Protein AF-A0A3D1B044-F1 (afdb_monomer)

Mean predicted aligned error: 17.86 Å

pLDDT: mean 75.27, std 14.11, range [43.5, 96.06]

Sequence (153 aa):
MKLSVGTALLAVVAVAQTPQPQPESEAVHRVASHLACRCGSCKDVVSCPMSLQGCGFCNPAKKKIAAMQAAGNSDQSIIDVFTREFGPDEYRAGPNRSFLIVPYALLAIGLLAIFWFIRRYYKGAGLPPTGAATDPGLDRYRDTIEKEMAKLD

Foldseek 3Di:
DPVPVVVVVVVVVVVVPDPDLPCLDPQLLVLQQFFFDDLVPDRHTLSDSCCVVPRPGSVVLSVVSVVCVVVVDDSVVSQVVVCVVPHVVGGDPDPDCVVVVVVVVVVVVVVVVVVVVCVVPVPDDDPPPPPDPPDVVVVVVVVVVVVVVVVVD

Secondary structure (DSSP, 8-state):
--SHHHHHHHHHHHHHTS-------HHHHHHHTTBB--SSS--SBTT-GGGTTT-TTHHHHHHHHHHHHHTT--HHHHHHHHHHHH-GGGB-----GGGGTHHHHHHHHHHHHHHHHHHHH-TT-PPPPSS----HHHHHHHHHHHHHHHHH-

Structure (mmCIF, N/CA/C/O backbone):
data_AF-A0A3D1B044-F1
#
_entry.id   AF-A0A3D1B044-F1
#
loop_
_atom_site.group_PDB
_atom_site.id
_atom_site.type_symbol
_atom_site.label_atom_id
_atom_site.label_alt_id
_atom_site.label_comp_id
_atom_site.label_asym_id
_atom_site.label_entity_id
_atom_site.label_seq_id
_atom_site.pdbx_PDB_ins_code
_atom_site.Cartn_x
_atom_site.Cartn_y
_atom_site.Cartn_z
_atom_site.occupancy
_atom_site.B_iso_or_equiv
_atom_site.auth_seq_id
_atom_site.auth_comp_id
_atom_site.auth_asym_id
_atom_site.auth_atom_id
_atom_site.pdbx_PDB_model_num
ATOM 1 N N . MET A 1 1 ? 19.745 -39.206 37.468 1.00 47.84 1 MET A N 1
ATOM 2 C CA . MET A 1 1 ? 18.841 -38.913 36.329 1.00 47.84 1 MET A CA 1
ATOM 3 C C . MET A 1 1 ? 17.472 -38.364 36.780 1.00 47.84 1 MET A C 1
ATOM 5 O O . MET A 1 1 ? 16.456 -38.732 36.217 1.00 47.84 1 MET A O 1
ATOM 9 N N . LYS A 1 2 ? 17.417 -37.503 37.814 1.00 47.62 2 LYS A N 1
ATOM 10 C CA . LYS A 1 2 ? 16.165 -36.884 38.313 1.00 47.62 2 LYS A CA 1
ATOM 11 C C . LYS A 1 2 ? 16.211 -35.344 38.350 1.00 47.62 2 LYS A C 1
ATOM 13 O O . LYS A 1 2 ? 15.165 -34.722 38.423 1.00 47.62 2 LYS A O 1
ATOM 18 N N . LEU A 1 3 ? 17.399 -34.730 38.236 1.00 49.88 3 LEU A N 1
ATOM 19 C CA . LEU A 1 3 ? 17.560 -33.268 38.228 1.00 49.88 3 LEU A CA 1
ATOM 20 C C . LEU A 1 3 ? 17.325 -32.614 36.851 1.00 49.88 3 LEU A C 1
ATOM 22 O O . LEU A 1 3 ? 17.015 -31.432 36.794 1.00 49.88 3 LEU A O 1
ATOM 26 N N . SER A 1 4 ? 17.418 -33.366 35.750 1.00 54.47 4 SER A N 1
ATOM 27 C CA . SER A 1 4 ? 17.343 -32.826 34.380 1.00 54.47 4 SER A CA 1
ATOM 28 C C . SER A 1 4 ? 15.918 -32.518 33.902 1.00 54.47 4 SER A C 1
ATOM 30 O O . SER A 1 4 ? 15.726 -31.717 32.995 1.00 54.47 4 SER A O 1
ATOM 32 N N . VAL A 1 5 ? 14.911 -33.164 34.500 1.00 57.59 5 VAL A N 1
ATOM 33 C CA . VAL A 1 5 ? 13.495 -32.966 34.141 1.00 57.59 5 VAL A CA 1
ATOM 34 C C . VAL A 1 5 ? 12.954 -31.675 34.764 1.00 57.59 5 VAL A C 1
ATOM 36 O O . VAL A 1 5 ? 12.159 -30.977 34.141 1.00 57.59 5 VAL A O 1
ATOM 39 N N . GLY A 1 6 ? 13.438 -31.308 35.957 1.00 54.62 6 GLY A N 1
ATOM 40 C CA . GLY A 1 6 ? 13.021 -30.086 36.649 1.00 54.62 6 GLY A CA 1
ATOM 41 C C . GLY A 1 6 ? 13.444 -28.811 35.918 1.00 54.62 6 GLY A C 1
ATOM 42 O O . GLY A 1 6 ? 12.643 -27.893 35.770 1.00 54.62 6 GLY A O 1
ATOM 43 N N . THR A 1 7 ? 14.668 -28.768 35.388 1.00 60.94 7 THR A N 1
ATOM 44 C CA . THR A 1 7 ? 15.179 -27.603 34.649 1.00 60.94 7 THR A CA 1
ATOM 45 C C . THR A 1 7 ? 14.502 -27.409 33.293 1.00 60.94 7 THR A C 1
ATOM 47 O O . THR A 1 7 ? 14.269 -26.270 32.894 1.00 60.94 7 THR A O 1
ATOM 50 N N . ALA A 1 8 ? 14.107 -28.491 32.615 1.00 60.59 8 ALA A N 1
ATOM 51 C CA . ALA A 1 8 ? 13.340 -28.402 31.371 1.00 60.59 8 ALA A CA 1
ATOM 52 C C . ALA A 1 8 ? 11.914 -27.859 31.600 1.00 60.59 8 ALA A C 1
ATOM 54 O O . ALA A 1 8 ? 11.432 -27.039 30.822 1.00 60.59 8 ALA A O 1
ATOM 55 N N . LEU A 1 9 ? 11.259 -28.252 32.699 1.00 60.19 9 LEU A N 1
ATOM 56 C CA . LEU A 1 9 ? 9.927 -27.756 33.074 1.00 60.19 9 LEU A CA 1
ATOM 57 C C . LEU A 1 9 ? 9.932 -26.270 33.464 1.00 60.19 9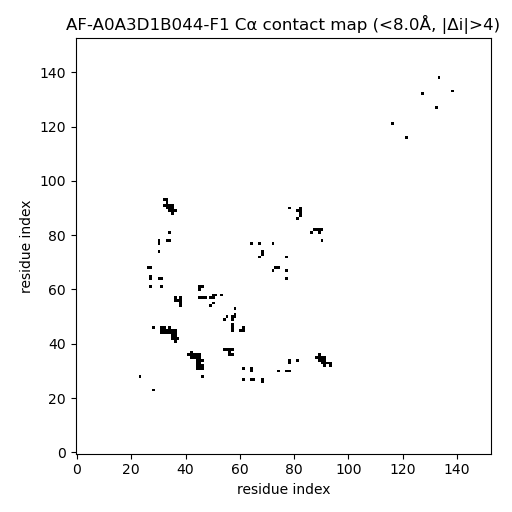 LEU A C 1
ATOM 59 O O . LEU A 1 9 ? 9.023 -25.534 33.088 1.00 60.19 9 LEU A O 1
ATOM 63 N N . LEU A 1 10 ? 10.978 -25.810 34.155 1.00 60.12 10 LEU A N 1
ATOM 64 C CA . LEU A 1 10 ? 11.157 -24.393 34.496 1.00 60.12 10 LEU A CA 1
ATOM 65 C C . LEU A 1 10 ? 11.381 -23.511 33.258 1.00 60.12 10 LEU A C 1
ATOM 67 O O . LEU A 1 10 ? 10.854 -22.400 33.199 1.00 60.12 10 LEU A O 1
ATOM 71 N N . ALA A 1 11 ? 12.096 -24.011 32.246 1.00 62.06 11 ALA A N 1
ATOM 72 C CA . ALA A 1 11 ? 12.297 -23.281 30.996 1.00 62.06 11 ALA A CA 1
ATOM 73 C C . ALA A 1 11 ? 10.986 -23.098 30.208 1.00 62.06 11 ALA A C 1
ATOM 75 O O . ALA A 1 11 ? 10.756 -22.021 29.667 1.00 62.06 11 ALA A O 1
ATOM 76 N N . VAL A 1 12 ? 10.097 -24.100 30.193 1.00 63.72 12 VAL A N 1
ATOM 77 C CA . VAL A 1 12 ? 8.791 -24.023 29.504 1.00 63.72 12 VAL A CA 1
ATOM 78 C C . VAL A 1 12 ? 7.845 -23.015 30.170 1.00 63.72 12 VAL A C 1
ATOM 80 O O . VAL A 1 12 ? 7.151 -22.275 29.474 1.00 63.72 12 VAL A O 1
ATOM 83 N N . VAL A 1 13 ? 7.852 -22.921 31.504 1.00 62.78 13 VAL A N 1
ATOM 84 C CA . VAL A 1 13 ? 7.039 -21.931 32.238 1.00 62.78 13 VAL A CA 1
ATOM 85 C C . VAL A 1 13 ? 7.505 -20.496 31.964 1.00 62.78 13 VAL A C 1
ATOM 87 O O . VAL A 1 13 ? 6.673 -19.593 31.875 1.00 62.78 13 VAL A O 1
ATOM 90 N N . ALA A 1 14 ? 8.807 -20.276 31.757 1.00 60.53 14 ALA A N 1
ATOM 91 C CA . ALA A 1 14 ? 9.343 -18.950 31.450 1.00 60.53 14 ALA A CA 1
ATOM 92 C C . ALA A 1 14 ? 8.880 -18.415 30.079 1.00 60.53 14 ALA A C 1
ATOM 94 O O . ALA A 1 14 ? 8.654 -17.214 29.939 1.00 60.53 14 ALA A O 1
ATOM 95 N N . VAL A 1 15 ? 8.667 -19.287 29.084 1.00 62.25 15 VAL A N 1
ATOM 96 C CA . VAL A 1 15 ? 8.161 -18.866 27.759 1.00 62.25 15 VAL A CA 1
ATOM 97 C C . VAL A 1 15 ? 6.666 -18.517 27.801 1.00 62.25 15 VAL A C 1
ATOM 99 O O . VAL A 1 15 ? 6.199 -17.710 27.005 1.00 62.25 15 VAL A O 1
ATOM 102 N N . ALA A 1 16 ? 5.907 -19.068 28.754 1.00 56.31 16 ALA A N 1
ATOM 103 C CA . ALA A 1 16 ? 4.473 -18.801 28.895 1.00 56.31 16 ALA A CA 1
ATOM 104 C C . ALA A 1 16 ? 4.154 -17.424 29.512 1.00 56.31 16 ALA A C 1
ATOM 106 O O . ALA A 1 16 ? 3.022 -16.958 29.405 1.00 56.31 16 ALA A O 1
ATOM 107 N N . GLN A 1 17 ? 5.130 -16.769 30.154 1.00 56.75 17 GLN A N 1
ATOM 108 C CA . GLN A 1 17 ? 4.944 -15.471 30.818 1.00 56.75 17 GLN A CA 1
ATOM 109 C C . GLN A 1 17 ? 5.414 -14.270 29.991 1.00 56.75 17 GLN A C 1
ATOM 111 O O . GLN A 1 17 ? 5.342 -13.143 30.481 1.00 56.75 17 GLN A O 1
ATOM 116 N N . THR A 1 18 ? 5.869 -14.455 28.744 1.00 53.56 18 THR A N 1
ATOM 117 C CA . THR A 1 18 ? 6.095 -13.299 27.867 1.00 53.56 18 THR A CA 1
ATOM 118 C C . THR A 1 18 ? 4.752 -12.597 27.672 1.00 53.56 18 THR A C 1
ATOM 120 O O . THR A 1 18 ? 3.824 -13.257 27.190 1.00 53.56 18 THR A O 1
ATOM 123 N N . PRO A 1 19 ? 4.606 -11.308 28.033 1.00 43.50 19 PRO A N 1
ATOM 124 C CA . PRO A 1 19 ? 3.389 -10.563 27.763 1.00 43.50 19 PRO A CA 1
ATOM 125 C C . PRO A 1 19 ? 3.128 -10.635 26.261 1.00 43.50 19 PRO A C 1
ATOM 127 O O . PRO A 1 19 ? 3.847 -10.026 25.472 1.00 43.50 19 PRO A O 1
ATOM 130 N N . GLN A 1 20 ? 2.142 -11.435 25.854 1.00 46.53 20 GLN A N 1
ATOM 131 C CA . GLN A 1 20 ? 1.630 -11.359 24.498 1.00 46.53 20 GLN A CA 1
ATOM 132 C C . GLN A 1 20 ? 1.144 -9.914 24.334 1.00 46.53 20 GLN A C 1
ATOM 134 O O . GLN A 1 20 ? 0.339 -9.468 25.163 1.00 46.53 20 GLN A O 1
ATOM 139 N N . PRO A 1 21 ? 1.649 -9.144 23.351 1.00 49.03 21 PRO A N 1
ATOM 140 C CA . PRO A 1 21 ? 1.040 -7.865 23.029 1.00 49.03 21 PRO A CA 1
ATOM 141 C C . PRO A 1 21 ? -0.446 -8.149 22.826 1.00 49.03 21 PRO A C 1
ATOM 143 O O . PRO A 1 21 ? -0.787 -9.070 22.088 1.00 49.03 21 PRO A O 1
ATOM 146 N N . GLN A 1 22 ? -1.293 -7.449 23.591 1.00 45.50 22 GLN A N 1
ATOM 147 C CA . GLN A 1 22 ? -2.752 -7.586 23.579 1.00 45.50 22 GLN A CA 1
ATOM 148 C C . GLN A 1 22 ? -3.206 -7.924 22.155 1.00 45.50 22 GLN A C 1
ATOM 150 O O . GLN A 1 22 ? -2.873 -7.146 21.255 1.00 45.50 22 GLN A O 1
ATOM 155 N N . PRO A 1 23 ? -3.878 -9.068 21.915 1.00 46.53 23 PRO A N 1
ATOM 156 C CA . PRO A 1 23 ? -4.289 -9.447 20.578 1.00 46.53 23 PRO A CA 1
ATOM 157 C C . PRO A 1 23 ? -5.402 -8.495 20.154 1.00 46.53 23 PRO A C 1
ATOM 159 O O . PRO A 1 23 ? -6.594 -8.766 20.274 1.00 46.53 23 PRO A O 1
ATOM 162 N N . GLU A 1 24 ? -5.008 -7.339 19.645 1.00 58.28 24 GLU A N 1
ATOM 163 C CA . GLU A 1 24 ? -5.786 -6.673 18.628 1.00 58.28 24 GLU A CA 1
ATOM 164 C C . GLU A 1 24 ? -5.987 -7.727 17.545 1.00 58.28 24 GLU A C 1
ATOM 166 O O . GLU A 1 24 ? -5.005 -8.260 17.027 1.00 58.28 24 GLU A O 1
ATOM 171 N N . SER A 1 25 ? -7.241 -8.134 17.314 1.00 67.88 25 SER A N 1
ATOM 172 C CA . SER A 1 25 ? -7.527 -9.254 16.414 1.00 67.88 25 SER A CA 1
ATOM 173 C C . SER A 1 25 ? -6.743 -9.082 15.112 1.00 67.88 25 SER A C 1
ATOM 175 O O . SER A 1 25 ? -6.636 -7.965 14.599 1.00 67.88 25 SER A O 1
ATOM 177 N N . GLU A 1 26 ? -6.180 -10.166 14.579 1.00 78.31 26 GLU A N 1
ATOM 178 C CA . GLU A 1 26 ? -5.343 -10.120 13.371 1.00 78.31 26 GLU A CA 1
ATOM 179 C C . GLU A 1 26 ? -6.044 -9.372 12.219 1.00 78.31 26 GLU A C 1
ATOM 181 O O . GLU A 1 26 ? -5.412 -8.657 11.443 1.00 78.31 26 GLU A O 1
ATOM 186 N N . ALA A 1 27 ? -7.379 -9.446 12.179 1.00 80.12 27 ALA A N 1
ATOM 187 C CA . ALA A 1 27 ? -8.230 -8.677 11.281 1.00 80.12 27 ALA A CA 1
ATOM 188 C C . ALA A 1 27 ? -8.121 -7.153 11.474 1.00 80.12 27 ALA A C 1
ATOM 190 O O . ALA A 1 27 ? -7.957 -6.427 10.490 1.00 80.12 27 ALA A O 1
ATOM 191 N N . VAL A 1 28 ? -8.179 -6.652 12.709 1.00 83.69 28 VAL A N 1
ATOM 192 C CA . VAL A 1 28 ? -8.013 -5.219 13.008 1.00 83.69 28 VAL A CA 1
ATOM 193 C C . VAL A 1 28 ? -6.599 -4.778 12.658 1.00 83.69 28 VAL A C 1
ATOM 195 O O . VAL A 1 28 ? -6.428 -3.737 12.027 1.00 83.69 28 VAL A O 1
ATOM 198 N N . HIS A 1 29 ? -5.59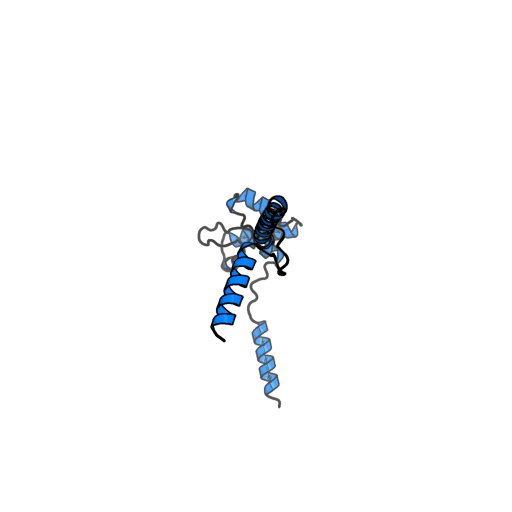0 -5.579 13.011 1.00 84.19 29 HIS A N 1
ATOM 199 C CA . HIS A 1 29 ? -4.196 -5.257 12.716 1.00 84.19 29 HIS A CA 1
ATOM 200 C C . HIS A 1 29 ? -3.934 -5.188 11.205 1.00 84.19 29 HIS A C 1
ATOM 202 O O . HIS A 1 29 ? -3.260 -4.269 10.734 1.00 84.19 29 HIS A O 1
ATOM 208 N N . ARG A 1 30 ? -4.517 -6.111 10.428 1.00 83.81 30 ARG A N 1
ATOM 209 C CA . ARG A 1 30 ? -4.433 -6.121 8.962 1.00 83.81 30 ARG A CA 1
ATOM 210 C C . ARG A 1 30 ? -4.934 -4.805 8.374 1.00 83.81 30 ARG A C 1
ATOM 212 O O 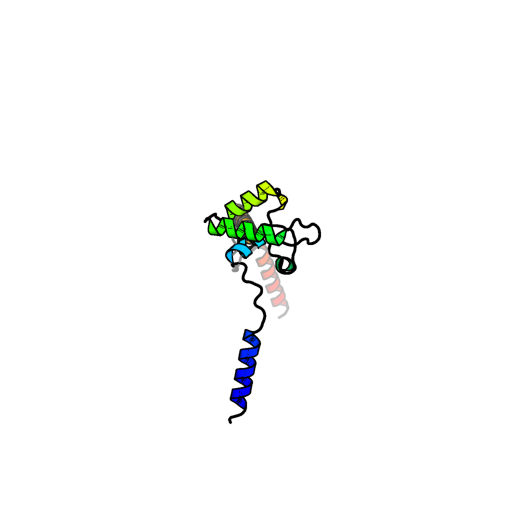. ARG A 1 30 ? -4.195 -4.155 7.643 1.00 83.81 30 ARG A O 1
ATOM 219 N N . VAL A 1 31 ? -6.127 -4.355 8.757 1.00 85.19 31 VAL A N 1
ATOM 220 C CA . VAL A 1 31 ? -6.685 -3.082 8.266 1.00 85.19 31 VAL A CA 1
ATOM 221 C C . VAL A 1 31 ? -5.905 -1.878 8.798 1.00 85.19 31 VAL A C 1
ATOM 223 O O . VAL A 1 31 ? -5.571 -0.974 8.036 1.00 85.19 31 VAL A O 1
ATOM 226 N N . ALA A 1 32 ? -5.536 -1.882 10.079 1.00 84.62 32 ALA A N 1
ATOM 227 C CA . ALA A 1 32 ? -4.783 -0.797 10.704 1.00 84.62 32 ALA A CA 1
ATOM 228 C C . ALA A 1 32 ? -3.378 -0.608 10.103 1.00 84.62 32 ALA A C 1
ATOM 230 O O . ALA A 1 32 ? -2.842 0.498 10.155 1.00 84.62 32 ALA A O 1
ATOM 231 N N . SER A 1 33 ? -2.785 -1.652 9.512 1.00 84.56 33 SER A N 1
ATOM 232 C CA . SER A 1 33 ? -1.495 -1.564 8.812 1.00 84.56 33 SER A CA 1
ATOM 233 C C . SER A 1 33 ? -1.569 -0.806 7.479 1.00 84.56 33 SER A C 1
ATOM 235 O O . SER A 1 33 ? -0.549 -0.328 6.984 1.00 84.56 33 SER A O 1
ATOM 237 N N . HIS A 1 34 ? -2.774 -0.647 6.923 1.00 84.44 34 HIS A N 1
ATOM 238 C CA . HIS A 1 34 ? -3.026 0.111 5.694 1.00 84.44 34 HIS A CA 1
ATOM 239 C C . HIS A 1 34 ? -3.401 1.575 5.948 1.00 84.44 34 HIS A C 1
ATOM 241 O O . HIS A 1 34 ? -3.569 2.335 4.998 1.00 84.44 34 HIS A O 1
ATOM 247 N N . LEU A 1 35 ? -3.532 1.981 7.211 1.00 86.00 35 LEU A N 1
ATOM 248 C CA . LEU A 1 35 ? -3.950 3.325 7.598 1.00 86.00 35 LEU A CA 1
ATOM 249 C C . LEU A 1 35 ? -2.773 4.071 8.231 1.00 86.00 35 LEU A C 1
ATOM 251 O O . LEU A 1 35 ? -2.121 3.558 9.141 1.00 86.00 35 LEU A O 1
ATOM 255 N N . ALA A 1 36 ? -2.483 5.281 7.765 1.00 84.75 36 ALA A N 1
ATOM 256 C CA . ALA A 1 36 ? -1.450 6.144 8.323 1.00 84.75 36 ALA A CA 1
ATOM 257 C C . ALA A 1 36 ? -1.918 6.795 9.637 1.00 84.75 36 ALA A C 1
ATOM 259 O O . ALA A 1 36 ? -3.070 7.204 9.777 1.00 84.75 36 ALA A O 1
ATOM 260 N N . CYS A 1 37 ? -1.019 6.912 10.616 1.00 84.12 37 CYS A N 1
ATOM 261 C CA . CYS A 1 37 ? -1.301 7.648 11.843 1.00 84.12 37 CYS A CA 1
ATOM 262 C C . CYS A 1 37 ? -1.210 9.164 11.603 1.00 84.12 37 CYS A C 1
ATOM 264 O O . CYS A 1 37 ? -0.277 9.649 10.962 1.00 84.12 37 CYS A O 1
ATOM 266 N N . ARG A 1 38 ? -2.157 9.923 12.172 1.00 77.19 38 ARG A N 1
ATOM 267 C CA . ARG A 1 38 ? -2.224 11.393 12.086 1.00 77.19 38 ARG A CA 1
ATOM 268 C C . ARG A 1 38 ? -1.941 12.112 13.400 1.00 77.19 38 ARG A C 1
ATOM 270 O O . ARG A 1 38 ? -2.212 13.298 13.525 1.00 77.19 38 ARG A O 1
ATOM 277 N N . CYS A 1 39 ? -1.353 11.430 14.383 1.00 75.56 39 CYS A N 1
ATOM 278 C CA . CYS A 1 39 ? -1.053 12.047 15.678 1.00 75.56 39 CYS A CA 1
ATOM 279 C C . CYS A 1 39 ? 0.044 13.129 15.621 1.00 75.56 39 CYS A C 1
ATOM 281 O O . CYS A 1 39 ? 0.296 13.781 16.629 1.00 75.56 39 CYS A O 1
ATOM 283 N N . GLY A 1 40 ? 0.743 13.290 14.490 1.00 70.44 40 GLY A N 1
ATOM 284 C CA . GLY A 1 40 ? 1.818 14.273 14.298 1.00 70.44 40 GLY A CA 1
ATOM 285 C C . GLY A 1 40 ? 3.139 13.925 14.997 1.00 70.44 40 GLY A C 1
ATOM 286 O O . GLY A 1 40 ? 4.196 14.327 14.524 1.00 70.44 40 GLY A O 1
ATOM 287 N N . SER A 1 41 ? 3.102 13.132 16.072 1.00 73.38 41 SER A N 1
ATOM 288 C CA . SER A 1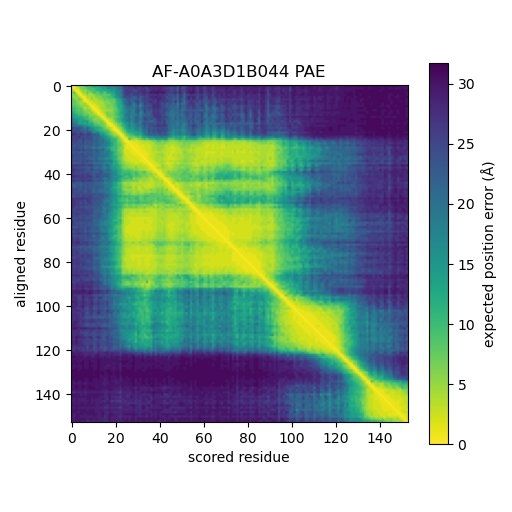 41 ? 4.287 12.707 16.831 1.00 73.38 41 SER A CA 1
ATOM 289 C C . SER A 1 41 ? 4.959 11.447 16.278 1.00 73.38 41 SER A C 1
ATOM 291 O O . SER A 1 41 ? 6.147 11.240 16.509 1.00 73.38 41 SER A O 1
ATOM 293 N N . CYS A 1 42 ? 4.216 10.595 15.571 1.00 72.12 42 CYS A N 1
ATOM 294 C CA . CYS A 1 42 ? 4.715 9.340 15.010 1.00 72.12 42 CYS A CA 1
ATOM 295 C C . CYS A 1 42 ? 4.325 9.277 13.535 1.00 72.12 42 CYS A C 1
ATOM 297 O O . CYS A 1 42 ? 3.178 9.549 13.182 1.00 72.12 42 CYS A O 1
ATOM 299 N N . LYS A 1 43 ? 5.268 8.898 12.669 1.00 70.25 43 LYS A N 1
ATOM 300 C CA . LYS A 1 43 ? 5.065 8.792 11.212 1.00 70.25 43 LYS A CA 1
ATOM 301 C C . LYS A 1 43 ? 4.826 7.340 10.777 1.00 70.25 43 LYS A C 1
ATOM 303 O O . LYS A 1 43 ? 5.224 6.906 9.692 1.00 70.25 43 LYS A O 1
ATOM 308 N N . ASP A 1 44 ? 4.164 6.608 11.662 1.00 79.25 44 ASP A N 1
ATOM 309 C CA . ASP A 1 44 ? 3.863 5.190 11.531 1.00 79.25 44 ASP A CA 1
ATOM 310 C C . ASP A 1 44 ? 2.415 4.966 11.085 1.00 79.25 44 ASP A C 1
ATOM 312 O O . ASP A 1 44 ? 1.658 5.902 10.820 1.00 79.25 44 ASP A O 1
ATOM 316 N N . VAL A 1 45 ? 2.037 3.699 10.969 1.00 83.81 45 VAL A N 1
ATOM 317 C CA . VAL A 1 45 ? 0.667 3.263 10.686 1.00 83.81 45 VAL A CA 1
ATOM 318 C C . VAL A 1 45 ? -0.163 3.177 11.966 1.00 83.81 45 VAL A C 1
ATOM 320 O O . VAL A 1 45 ? 0.372 3.137 13.078 1.00 83.81 45 VAL A O 1
ATOM 323 N N . VAL A 1 46 ? -1.486 3.112 11.823 1.00 81.81 46 VAL A N 1
ATOM 324 C CA . VAL A 1 46 ? -2.422 2.972 12.945 1.00 81.81 46 VAL A CA 1
ATOM 325 C C . VAL A 1 46 ? -2.139 1.693 13.736 1.00 81.81 46 VAL A C 1
ATOM 327 O O . VAL A 1 46 ? -2.384 1.680 14.936 1.00 81.81 46 VAL A O 1
ATOM 330 N N . SER A 1 47 ? -1.532 0.659 13.138 1.00 78.62 47 SER A N 1
ATOM 33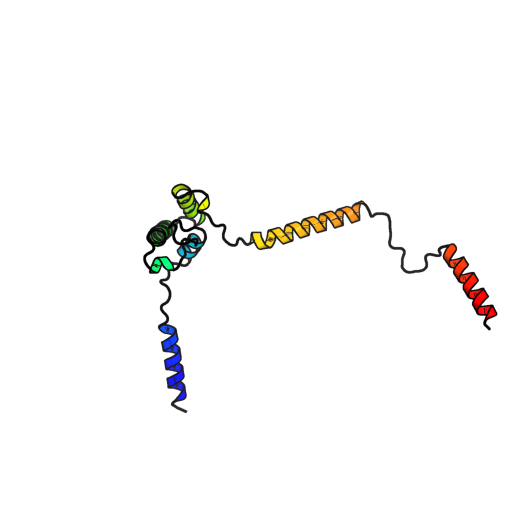1 C CA . SER A 1 47 ? -1.104 -0.561 13.843 1.00 78.62 47 SER A CA 1
ATOM 332 C C . SER A 1 47 ? 0.094 -0.384 14.799 1.00 78.62 47 SER A C 1
ATOM 334 O O . SER A 1 47 ? 0.557 -1.364 15.374 1.00 78.62 47 SER A O 1
ATOM 336 N N . CYS A 1 48 ? 0.588 0.839 15.017 1.00 78.19 48 CYS A N 1
ATOM 337 C CA . CYS A 1 48 ? 1.697 1.134 15.930 1.00 78.19 48 CYS A CA 1
ATOM 338 C C . CYS A 1 48 ? 1.466 0.576 17.360 1.00 78.19 48 CYS A C 1
ATOM 340 O O . CYS A 1 48 ? 0.364 0.733 17.907 1.00 78.19 48 CYS A O 1
ATOM 342 N N . PRO A 1 49 ? 2.500 -0.010 18.006 1.00 72.94 49 PRO A N 1
ATOM 343 C CA . PRO A 1 49 ? 2.413 -0.536 19.374 1.00 72.94 49 PRO A CA 1
ATOM 344 C C . PRO A 1 49 ? 2.183 0.553 20.433 1.00 72.94 49 PRO A C 1
ATOM 346 O O . PRO A 1 49 ? 1.729 0.252 21.534 1.00 72.94 49 PRO A O 1
ATOM 349 N N . MET A 1 50 ? 2.413 1.828 20.096 1.00 71.56 50 MET A N 1
ATOM 350 C CA . MET A 1 50 ? 2.154 2.964 20.988 1.00 71.56 50 MET A CA 1
ATOM 351 C C . MET A 1 50 ? 0.655 3.155 21.304 1.00 71.56 50 MET A C 1
ATOM 353 O O . MET A 1 50 ? 0.307 3.941 22.188 1.00 71.56 50 MET A O 1
ATOM 357 N N . SER A 1 51 ? -0.257 2.416 20.650 1.00 66.94 51 SER A N 1
ATOM 358 C CA . SER A 1 51 ? -1.647 2.309 21.125 1.00 66.94 51 SER A CA 1
ATOM 359 C C . SER A 1 51 ? -1.710 1.784 22.563 1.00 66.94 51 SER A C 1
ATOM 361 O O . SER A 1 51 ? -2.434 2.359 23.373 1.00 66.94 51 SER A O 1
ATOM 363 N N . LEU A 1 52 ? -0.886 0.796 22.935 1.00 65.50 52 LEU A N 1
ATOM 364 C CA . LEU A 1 52 ? -0.850 0.274 24.308 1.00 65.50 52 LEU A CA 1
ATOM 365 C C . LEU A 1 52 ? -0.357 1.314 25.326 1.00 65.50 52 LEU A C 1
ATOM 367 O O . LEU A 1 52 ? -0.717 1.242 26.496 1.00 65.50 52 LEU A O 1
ATOM 371 N N . GLN A 1 53 ? 0.432 2.295 24.885 1.00 69.62 53 GLN A N 1
ATOM 372 C CA . GLN A 1 53 ? 0.986 3.360 25.730 1.00 69.62 53 GLN A CA 1
ATOM 373 C C . GLN A 1 53 ? 0.088 4.608 25.794 1.00 69.62 53 GLN A C 1
ATOM 375 O O . GLN A 1 53 ? 0.490 5.625 26.352 1.00 69.62 53 GLN A O 1
ATOM 380 N N . GLY A 1 54 ? -1.132 4.543 25.247 1.00 70.31 54 GLY A N 1
ATOM 381 C CA . GLY A 1 54 ? -2.120 5.616 25.384 1.00 70.31 54 GLY A CA 1
ATOM 382 C C . GLY A 1 54 ? -2.104 6.657 24.265 1.00 70.31 54 GLY A C 1
ATOM 383 O O . GLY A 1 54 ? -2.564 7.777 24.472 1.00 70.31 54 GLY A O 1
ATOM 384 N N . CYS A 1 55 ? -1.626 6.316 23.062 1.00 80.62 55 CYS A N 1
ATOM 385 C CA . CYS A 1 55 ? -1.753 7.219 21.916 1.00 80.62 55 CYS A CA 1
ATOM 386 C C . CYS A 1 55 ? -3.231 7.602 21.675 1.00 80.62 55 CYS A C 1
ATOM 388 O O . CYS A 1 55 ? -4.087 6.729 21.485 1.00 80.62 55 CYS A O 1
ATOM 390 N N . GLY A 1 56 ? -3.523 8.909 21.666 1.00 79.88 56 GLY A N 1
ATOM 391 C CA . GLY A 1 56 ? -4.884 9.453 21.573 1.00 79.88 56 GLY A CA 1
ATOM 392 C C . GLY A 1 56 ? -5.573 9.248 20.221 1.00 79.88 56 GLY A C 1
ATOM 393 O O . GLY A 1 56 ? -6.793 9.322 20.152 1.00 79.88 56 GLY A O 1
ATOM 394 N N . PHE A 1 57 ? -4.820 8.945 19.160 1.00 83.38 57 PHE A N 1
ATOM 395 C CA . PHE A 1 57 ? -5.366 8.720 17.816 1.00 83.38 57 PHE A CA 1
ATOM 396 C C . PHE A 1 57 ? -5.514 7.229 17.482 1.00 83.38 57 PHE A C 1
ATOM 398 O O . PHE A 1 57 ? -6.574 6.783 17.047 1.00 83.38 57 PHE A O 1
ATOM 405 N N . CYS A 1 58 ? -4.475 6.425 17.735 1.00 81.62 58 CYS A N 1
ATOM 406 C CA . CYS A 1 58 ? -4.475 5.012 17.346 1.00 81.62 58 CYS A CA 1
ATOM 407 C C . CYS A 1 58 ? -5.508 4.181 18.122 1.00 81.62 58 CYS A C 1
ATOM 409 O O . CYS A 1 58 ? -6.134 3.296 17.547 1.00 81.62 58 CYS A O 1
ATOM 411 N N . ASN A 1 59 ? -5.727 4.469 19.410 1.00 84.56 59 ASN A N 1
ATOM 412 C CA . ASN A 1 59 ? -6.698 3.739 20.233 1.00 84.56 59 ASN A CA 1
ATOM 413 C C . ASN A 1 59 ? -8.153 3.864 19.750 1.00 84.56 59 ASN A C 1
ATOM 415 O O . ASN A 1 59 ? -8.793 2.831 19.534 1.00 84.56 59 ASN A O 1
ATOM 419 N N . PRO A 1 60 ? -8.715 5.077 19.575 1.00 86.62 60 PRO A N 1
ATOM 420 C CA . PRO A 1 60 ? -10.080 5.205 19.074 1.00 86.62 60 PRO A CA 1
ATOM 421 C C . PRO A 1 60 ? -10.214 4.703 17.632 1.00 86.62 60 PRO A C 1
ATOM 423 O O . PRO A 1 60 ? -11.220 4.068 17.316 1.00 86.62 60 PRO A O 1
ATOM 426 N N . ALA A 1 61 ? -9.195 4.893 16.785 1.00 86.00 61 ALA A N 1
ATOM 427 C CA . ALA A 1 61 ? -9.203 4.372 15.418 1.00 86.00 61 ALA A CA 1
ATOM 428 C C . ALA A 1 61 ? -9.325 2.838 15.391 1.00 86.00 61 ALA A C 1
ATOM 430 O O . ALA A 1 61 ? -10.199 2.300 14.714 1.00 86.00 61 ALA A O 1
ATOM 431 N N . LYS A 1 62 ? -8.532 2.123 16.198 1.00 86.44 62 LYS A N 1
ATOM 432 C CA . LYS A 1 62 ? -8.594 0.654 16.310 1.00 86.44 62 LYS A CA 1
ATOM 433 C C . LYS A 1 62 ? -9.936 0.154 16.835 1.00 86.44 62 LYS A C 1
ATOM 435 O O . LYS A 1 62 ? -10.489 -0.794 16.284 1.00 86.44 62 LYS A O 1
ATOM 440 N N . LYS A 1 63 ? -10.502 0.818 17.850 1.00 88.38 63 LYS A N 1
ATOM 441 C CA . LYS A 1 63 ? -11.846 0.490 18.360 1.00 88.38 63 LYS A CA 1
ATOM 442 C C . LYS A 1 63 ? -12.917 0.663 17.284 1.00 88.38 63 LYS A C 1
ATOM 444 O O . LYS A 1 63 ? -13.809 -0.174 17.171 1.00 88.38 63 LYS A O 1
ATOM 449 N N . LYS A 1 64 ? -12.807 1.712 16.466 1.00 88.38 64 LYS A N 1
ATOM 450 C CA . LYS A 1 64 ? -13.721 1.956 15.347 1.00 88.38 64 LYS A CA 1
ATOM 451 C C . LYS A 1 64 ? -13.580 0.898 14.247 1.00 88.38 64 LYS A C 1
ATOM 453 O O . LYS A 1 64 ? -14.593 0.390 13.778 1.00 88.38 64 LYS A O 1
ATOM 458 N N . ILE A 1 65 ? -12.353 0.510 13.887 1.00 89.00 65 ILE A N 1
ATOM 459 C CA . ILE A 1 65 ? -12.096 -0.596 12.944 1.00 89.00 65 ILE A CA 1
ATOM 460 C C . ILE A 1 65 ? -12.709 -1.896 13.476 1.00 89.00 65 ILE A C 1
ATOM 462 O O . ILE A 1 65 ? -13.440 -2.561 12.749 1.00 89.00 65 ILE A O 1
ATOM 466 N N . ALA A 1 66 ? -12.478 -2.221 14.751 1.00 88.88 66 ALA A N 1
ATOM 467 C CA . ALA A 1 66 ? -13.032 -3.415 15.386 1.00 88.88 66 ALA A CA 1
ATOM 468 C C . ALA A 1 66 ? -14.569 -3.421 15.367 1.00 88.88 66 ALA A C 1
ATOM 470 O O . ALA A 1 66 ? -15.172 -4.439 15.040 1.00 88.88 66 ALA A O 1
ATOM 471 N N . ALA A 1 67 ? -15.207 -2.281 15.653 1.00 89.81 67 ALA A N 1
ATOM 472 C CA . ALA A 1 67 ? -16.660 -2.148 15.583 1.00 89.81 67 ALA A CA 1
ATOM 473 C C . ALA A 1 67 ? -17.192 -2.342 14.153 1.00 89.81 67 ALA A C 1
ATOM 475 O O . ALA A 1 67 ? -18.186 -3.036 13.952 1.00 89.81 67 ALA A O 1
ATOM 476 N N . MET A 1 68 ? -16.515 -1.781 13.147 1.00 88.44 68 MET A N 1
ATOM 477 C CA . MET A 1 68 ? -16.924 -1.945 11.749 1.00 88.44 68 MET A CA 1
ATOM 478 C C . MET A 1 68 ? -16.714 -3.373 11.238 1.00 88.44 68 MET A C 1
ATOM 480 O O . MET A 1 68 ? -17.552 -3.862 10.482 1.00 88.44 68 MET A O 1
ATOM 484 N N . GLN A 1 69 ? -15.656 -4.058 11.678 1.00 89.19 69 GLN A N 1
ATOM 485 C CA . GLN A 1 69 ? -15.440 -5.475 11.373 1.00 89.19 69 GLN A CA 1
ATOM 486 C C . GLN A 1 69 ? -16.461 -6.372 12.076 1.00 89.19 69 GLN A C 1
ATOM 488 O O . GLN A 1 69 ? -16.988 -7.290 11.454 1.00 89.19 69 GLN A O 1
ATOM 493 N N . ALA A 1 70 ? -16.805 -6.078 13.335 1.00 87.81 70 ALA A N 1
ATOM 494 C CA . ALA A 1 70 ? -17.869 -6.780 14.053 1.00 87.81 70 ALA A CA 1
ATOM 495 C C . ALA A 1 70 ? -19.241 -6.598 13.379 1.00 87.81 70 ALA A C 1
ATOM 497 O O . ALA A 1 70 ? -20.064 -7.507 13.402 1.00 87.81 70 ALA A O 1
ATOM 498 N N . ALA A 1 71 ? -19.464 -5.453 12.727 1.00 90.06 71 ALA A N 1
ATOM 499 C CA . ALA A 1 71 ? -20.642 -5.195 11.902 1.00 90.06 71 ALA A CA 1
ATOM 500 C C . ALA A 1 71 ? -20.601 -5.873 10.512 1.00 90.06 71 ALA A C 1
ATOM 502 O O . ALA A 1 71 ? -21.538 -5.712 9.735 1.00 90.06 71 ALA A O 1
ATOM 503 N N . GLY A 1 72 ? -19.542 -6.622 10.180 1.00 88.25 72 GLY A N 1
ATOM 504 C CA . GLY A 1 72 ? -19.419 -7.362 8.919 1.00 88.25 72 GLY A CA 1
ATOM 505 C C . GLY A 1 72 ? -18.945 -6.533 7.722 1.00 88.25 72 GLY A C 1
ATOM 506 O O . GLY A 1 72 ? -19.062 -6.989 6.585 1.00 88.25 72 GLY A O 1
ATOM 507 N N . ASN A 1 73 ? -18.410 -5.327 7.939 1.00 88.94 73 ASN A N 1
ATOM 508 C CA . ASN A 1 73 ? -17.873 -4.520 6.844 1.00 88.94 73 ASN A CA 1
ATOM 509 C C . ASN A 1 73 ? -16.587 -5.131 6.275 1.00 88.94 73 ASN A C 1
ATOM 511 O O . ASN A 1 73 ? -15.755 -5.674 7.003 1.00 88.94 73 ASN A O 1
ATOM 515 N N . SER A 1 74 ? -16.404 -4.986 4.962 1.00 89.56 74 SER A N 1
ATOM 516 C CA . SER A 1 74 ? -15.178 -5.404 4.280 1.00 89.56 74 SER A CA 1
ATOM 517 C C . SER A 1 74 ? -14.003 -4.476 4.609 1.00 89.56 74 SER A C 1
ATOM 519 O O . SER A 1 74 ? -14.185 -3.278 4.843 1.00 89.56 74 SER A O 1
ATOM 521 N N . ASP A 1 75 ? -12.782 -5.005 4.548 1.00 86.31 75 ASP A N 1
ATOM 522 C CA . ASP A 1 75 ? -11.558 -4.239 4.811 1.00 86.31 75 ASP A CA 1
ATOM 523 C C . ASP A 1 75 ? -11.444 -2.987 3.916 1.00 86.31 75 ASP A C 1
ATOM 525 O O . ASP A 1 75 ? -11.077 -1.920 4.402 1.00 86.31 75 ASP A O 1
ATOM 529 N N . GLN A 1 76 ? -11.827 -3.085 2.635 1.00 86.00 76 GLN A N 1
ATOM 530 C CA . GLN A 1 76 ? -11.812 -1.948 1.700 1.00 86.00 76 GLN A CA 1
ATOM 531 C C . GLN A 1 76 ? -12.859 -0.893 2.059 1.00 86.00 76 GLN A C 1
ATOM 533 O O . GLN A 1 76 ? -12.538 0.287 2.111 1.00 86.00 76 GLN A O 1
ATOM 538 N N . SER A 1 77 ? -14.084 -1.304 2.406 1.00 87.88 77 SER A N 1
ATOM 539 C CA . SER A 1 77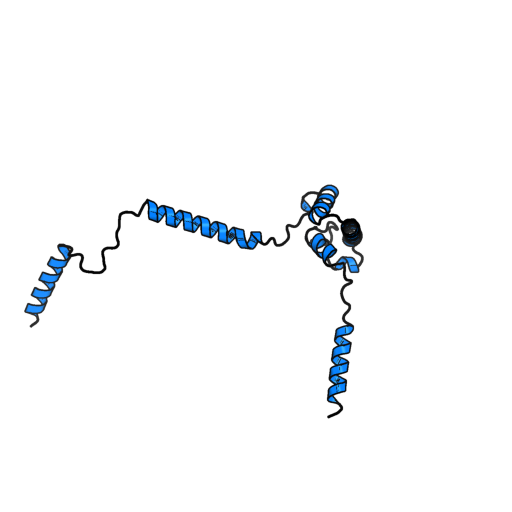 ? -15.111 -0.348 2.844 1.00 87.88 77 SER A CA 1
ATOM 540 C C . SER A 1 77 ? -14.719 0.389 4.126 1.00 87.88 77 SER A C 1
ATOM 542 O O . SER A 1 77 ? -15.055 1.556 4.291 1.00 87.88 77 SER A O 1
ATOM 544 N N . ILE A 1 78 ? -13.979 -0.269 5.023 1.00 89.06 78 ILE A N 1
ATOM 545 C CA . ILE A 1 78 ? -13.447 0.373 6.227 1.00 89.06 78 ILE A CA 1
ATOM 546 C C . ILE A 1 78 ? -12.419 1.432 5.839 1.00 89.06 78 ILE A C 1
ATOM 548 O O . ILE A 1 78 ? -12.508 2.564 6.311 1.00 89.06 78 ILE A O 1
ATOM 552 N N . ILE A 1 79 ? -11.477 1.078 4.965 1.00 88.06 79 ILE A N 1
ATOM 553 C CA . ILE A 1 79 ? -10.466 2.008 4.460 1.00 88.06 79 ILE A CA 1
ATOM 554 C C . ILE A 1 79 ? -11.140 3.220 3.815 1.00 88.06 79 ILE A C 1
ATOM 556 O O . ILE A 1 79 ? -10.820 4.336 4.202 1.00 88.06 79 ILE A O 1
ATOM 560 N N . ASP A 1 80 ? -12.134 3.018 2.949 1.00 88.06 80 ASP A N 1
ATOM 561 C CA . ASP A 1 80 ? -12.863 4.106 2.288 1.00 88.06 80 ASP A CA 1
ATOM 562 C C . ASP A 1 80 ? -13.523 5.071 3.282 1.00 88.06 80 ASP A C 1
ATOM 564 O O . ASP A 1 80 ? -13.508 6.287 3.076 1.00 88.06 80 ASP A O 1
ATOM 568 N N . VAL A 1 81 ? -14.096 4.556 4.375 1.00 89.50 81 VAL A N 1
ATOM 569 C CA . VAL A 1 81 ? -14.676 5.391 5.440 1.00 89.50 81 VAL A CA 1
ATOM 570 C C . VAL A 1 81 ? -13.589 6.235 6.108 1.00 89.50 81 VAL A C 1
ATOM 572 O O . VAL A 1 81 ? -13.768 7.441 6.274 1.00 89.50 81 VAL A O 1
ATOM 575 N N . PHE A 1 82 ? -12.443 5.636 6.435 1.00 88.00 82 PHE A N 1
ATOM 576 C CA . PHE A 1 82 ? -11.309 6.366 7.010 1.00 88.00 82 PHE A CA 1
ATOM 577 C C . PHE A 1 82 ? -10.712 7.386 6.029 1.00 88.00 82 PHE A C 1
ATOM 579 O O . PHE A 1 82 ? -10.399 8.504 6.432 1.00 88.00 82 PHE A O 1
ATOM 586 N N . THR A 1 83 ? -10.615 7.054 4.743 1.00 87.38 83 THR A N 1
ATOM 587 C CA . THR A 1 83 ? -10.144 7.959 3.686 1.00 87.38 83 THR A CA 1
ATOM 588 C C . THR A 1 83 ? -11.082 9.154 3.506 1.00 87.38 83 THR A C 1
ATOM 590 O O . THR A 1 83 ? -10.631 10.275 3.285 1.00 87.38 83 THR A O 1
ATOM 593 N N . ARG A 1 84 ? -12.399 8.964 3.652 1.00 86.94 84 ARG A N 1
ATOM 594 C CA . ARG A 1 84 ? -13.365 10.077 3.621 1.00 86.94 84 ARG A CA 1
ATOM 595 C C . ARG A 1 84 ? -13.269 10.986 4.843 1.00 86.94 84 ARG A C 1
ATOM 597 O O . ARG A 1 84 ? -13.490 12.184 4.710 1.00 86.94 84 ARG A O 1
ATOM 604 N N . GLU A 1 85 ? -12.980 10.430 6.016 1.00 86.38 85 GLU A N 1
ATOM 605 C CA . GLU A 1 85 ? -12.932 11.194 7.268 1.00 86.38 85 GLU A CA 1
ATOM 606 C C . GLU A 1 85 ? -11.628 11.965 7.461 1.00 86.38 85 GLU A C 1
ATOM 608 O O . GLU A 1 85 ? -11.656 13.092 7.952 1.00 86.38 85 GLU A O 1
ATOM 613 N N . PHE A 1 86 ? -10.497 11.362 7.100 1.00 83.56 86 PHE A N 1
ATOM 614 C CA . PHE A 1 86 ? -9.180 11.926 7.391 1.00 83.56 86 PHE A CA 1
ATOM 615 C C . PHE A 1 86 ? -8.443 12.421 6.133 1.00 83.56 86 PHE A C 1
ATOM 617 O O . PHE A 1 86 ? -7.568 13.277 6.263 1.00 83.56 86 PHE A O 1
ATOM 624 N N . GLY A 1 87 ? -8.843 11.966 4.935 1.00 81.69 87 GLY A N 1
ATOM 625 C CA . GLY A 1 87 ? -8.294 12.395 3.643 1.00 81.69 87 GLY A CA 1
ATOM 626 C C . GLY A 1 87 ? -7.692 11.271 2.768 1.00 81.69 87 GLY A C 1
ATOM 627 O O . GLY A 1 87 ? -7.695 10.091 3.124 1.00 81.69 87 GLY A O 1
ATOM 628 N N . PRO A 1 88 ? -7.175 11.615 1.573 1.00 73.81 88 PRO A N 1
ATOM 629 C CA . PRO A 1 88 ? -6.591 10.645 0.637 1.00 73.81 88 PRO A CA 1
ATOM 630 C C . PRO A 1 88 ? -5.212 10.109 1.065 1.00 73.81 88 PRO A C 1
ATOM 632 O O . PRO A 1 88 ? -4.838 9.001 0.687 1.00 73.81 88 PRO A O 1
ATOM 635 N N . ASP A 1 89 ? -4.470 10.866 1.872 1.00 72.75 89 ASP A N 1
ATOM 636 C CA . ASP A 1 89 ? -3.107 10.538 2.323 1.00 72.75 89 ASP A CA 1
ATOM 637 C C . ASP A 1 89 ? -3.089 9.495 3.467 1.00 72.75 89 ASP A C 1
ATOM 639 O O . ASP A 1 89 ? -2.033 9.043 3.918 1.00 72.75 89 ASP A O 1
ATOM 643 N N . GLU A 1 90 ? -4.271 9.102 3.939 1.00 75.12 90 GLU A N 1
ATOM 644 C CA . GLU A 1 90 ? -4.528 8.070 4.946 1.00 75.12 90 GLU A CA 1
ATOM 645 C C . GLU A 1 90 ? -4.076 6.684 4.499 1.00 75.12 90 GLU A C 1
ATOM 647 O O . GLU A 1 90 ? -3.705 5.850 5.326 1.00 75.12 90 GLU A O 1
ATOM 652 N N . TYR A 1 91 ? -4.181 6.407 3.201 1.00 77.56 91 TYR A N 1
ATOM 653 C CA . TYR A 1 91 ? -4.041 5.061 2.679 1.00 77.56 91 TYR A CA 1
ATOM 654 C C . TYR A 1 91 ? -2.578 4.745 2.380 1.00 77.56 91 TYR A C 1
ATOM 656 O O . TYR A 1 91 ? -1.991 5.231 1.411 1.00 77.56 91 TYR A O 1
ATOM 664 N N . ARG A 1 92 ? -1.990 3.855 3.181 1.00 73.19 92 ARG A N 1
ATOM 665 C CA . ARG A 1 92 ? -0.764 3.160 2.794 1.00 73.19 92 ARG A CA 1
ATOM 666 C C . ARG A 1 92 ? -1.141 1.888 2.057 1.00 73.19 92 ARG A C 1
ATOM 668 O O . ARG A 1 92 ? -1.583 0.908 2.662 1.00 73.19 92 ARG A O 1
ATOM 675 N N . ALA A 1 93 ? -0.887 1.891 0.749 1.00 64.81 93 ALA A N 1
ATOM 676 C CA . ALA A 1 93 ? -0.855 0.669 -0.036 1.00 64.81 93 ALA A CA 1
ATOM 677 C C . ALA A 1 93 ? 0.090 -0.315 0.668 1.00 64.81 93 ALA A C 1
ATOM 679 O O . ALA A 1 93 ? 1.297 -0.087 0.755 1.00 64.81 93 ALA A O 1
ATOM 680 N N . GLY A 1 94 ? -0.475 -1.377 1.245 1.00 64.44 94 GLY A N 1
ATOM 681 C CA . GLY A 1 94 ? 0.348 -2.426 1.832 1.00 64.44 94 GLY A CA 1
ATOM 682 C C . GLY A 1 94 ? 1.086 -3.188 0.733 1.00 64.44 94 GLY A C 1
ATOM 683 O O . GLY A 1 94 ? 0.799 -2.984 -0.449 1.00 64.44 94 GLY A O 1
ATOM 684 N N . PRO A 1 95 ? 2.027 -4.073 1.098 1.00 57.22 95 PRO A N 1
ATOM 685 C CA . PRO A 1 95 ? 2.772 -4.873 0.134 1.00 57.22 95 PRO A CA 1
ATOM 686 C C . PRO A 1 95 ? 1.798 -5.739 -0.675 1.00 57.22 95 PRO A C 1
ATOM 688 O O . PRO A 1 95 ? 1.360 -6.805 -0.246 1.00 57.22 95 PRO A O 1
ATOM 691 N N . ASN A 1 96 ? 1.413 -5.251 -1.850 1.00 64.25 96 ASN A N 1
ATOM 692 C CA . ASN A 1 96 ? 0.548 -5.961 -2.768 1.00 64.25 96 ASN A CA 1
ATOM 693 C C . ASN A 1 96 ? 1.410 -6.928 -3.583 1.00 64.25 96 ASN A C 1
ATOM 695 O O . ASN A 1 96 ? 2.515 -6.608 -4.019 1.00 64.25 96 ASN A O 1
ATOM 699 N N . ARG A 1 97 ? 0.911 -8.147 -3.814 1.00 61.28 97 ARG A N 1
ATOM 700 C CA . ARG A 1 97 ? 1.644 -9.154 -4.602 1.00 61.28 97 ARG A CA 1
ATOM 701 C C . ARG A 1 97 ? 1.945 -8.674 -6.029 1.00 61.28 97 ARG A C 1
ATOM 703 O O . ARG A 1 97 ? 2.878 -9.157 -6.657 1.00 61.28 97 ARG A O 1
ATOM 710 N N . SER A 1 98 ? 1.211 -7.675 -6.515 1.00 62.34 98 SER A N 1
ATOM 711 C CA . SER A 1 98 ? 1.488 -6.975 -7.768 1.00 62.34 98 SER A CA 1
ATOM 712 C C . SER A 1 98 ? 2.849 -6.278 -7.788 1.00 62.34 98 SER A C 1
ATOM 714 O O . SER A 1 98 ? 3.453 -6.236 -8.853 1.00 62.34 98 SER A O 1
ATOM 716 N N . PHE A 1 99 ? 3.398 -5.824 -6.658 1.00 71.50 99 PHE A N 1
ATOM 717 C CA . PHE A 1 99 ? 4.751 -5.251 -6.621 1.00 71.50 99 PHE A CA 1
ATOM 718 C C . PHE A 1 99 ? 5.829 -6.263 -7.044 1.00 71.50 99 PHE A C 1
ATOM 720 O O . PHE A 1 99 ? 6.839 -5.896 -7.634 1.00 71.50 99 PHE A O 1
ATOM 727 N N . LEU A 1 100 ? 5.579 -7.552 -6.796 1.00 77.69 100 LEU A N 1
ATOM 728 C CA . LEU A 1 100 ? 6.421 -8.661 -7.241 1.00 77.69 100 LEU A CA 1
ATOM 729 C C . LEU A 1 100 ? 6.124 -9.116 -8.668 1.00 77.69 100 LEU A C 1
ATOM 731 O O . LEU A 1 100 ? 6.914 -9.867 -9.204 1.00 77.69 100 LEU A O 1
ATOM 735 N N . ILE A 1 101 ? 5.006 -8.732 -9.282 1.00 82.19 101 ILE A N 1
ATOM 736 C CA . ILE A 1 101 ? 4.625 -9.214 -10.621 1.00 82.19 101 ILE A CA 1
ATOM 737 C C . ILE A 1 101 ? 4.916 -8.147 -11.674 1.00 82.19 101 ILE A C 1
ATOM 739 O O . ILE A 1 101 ? 5.420 -8.464 -12.745 1.00 82.19 101 ILE A O 1
ATOM 743 N N . VAL A 1 102 ? 4.658 -6.877 -11.356 1.00 88.94 102 VAL A N 1
ATOM 744 C CA . VAL A 1 102 ? 4.868 -5.720 -12.236 1.00 88.94 102 VAL A CA 1
ATOM 745 C C . VAL A 1 102 ? 6.283 -5.660 -12.833 1.00 88.94 102 VAL A C 1
ATOM 747 O O . VAL A 1 102 ? 6.376 -5.557 -14.058 1.00 88.94 102 VAL A O 1
ATOM 750 N N . PRO A 1 103 ? 7.386 -5.770 -12.060 1.00 86.50 103 PRO A N 1
ATOM 751 C CA . PRO A 1 103 ? 8.725 -5.676 -12.643 1.00 86.50 103 PRO A CA 1
ATOM 752 C C . PRO A 1 103 ? 9.028 -6.836 -13.601 1.00 86.50 103 PRO A C 1
ATOM 754 O O . PRO A 1 103 ? 9.592 -6.620 -14.672 1.00 86.50 103 PRO A O 1
ATOM 757 N N . TYR A 1 104 ? 8.598 -8.058 -13.275 1.00 91.50 104 TYR A N 1
ATOM 758 C CA . TYR A 1 104 ? 8.816 -9.219 -14.141 1.00 91.50 104 TYR A CA 1
ATOM 759 C C . TYR A 1 104 ? 7.905 -9.205 -15.368 1.00 91.50 104 TYR A C 1
ATOM 761 O O . TYR A 1 104 ? 8.337 -9.611 -16.442 1.00 91.50 104 TYR A O 1
ATOM 769 N N . ALA A 1 105 ? 6.675 -8.706 -15.245 1.00 91.81 105 ALA A N 1
ATOM 770 C CA . ALA A 1 105 ? 5.765 -8.538 -16.371 1.00 91.81 105 ALA A CA 1
ATOM 771 C C . ALA A 1 105 ? 6.317 -7.519 -17.378 1.00 91.81 105 ALA A C 1
ATOM 773 O O . ALA A 1 105 ? 6.329 -7.792 -18.575 1.00 91.81 105 ALA A O 1
ATOM 774 N N . LEU A 1 106 ? 6.847 -6.386 -16.903 1.00 93.56 106 LEU A N 1
ATOM 775 C CA . LEU A 1 106 ? 7.509 -5.394 -17.756 1.00 93.56 106 LEU A CA 1
ATOM 776 C C . LEU A 1 106 ? 8.737 -5.977 -18.463 1.00 93.56 106 LEU A C 1
ATOM 778 O O . LEU A 1 106 ? 8.893 -5.786 -19.670 1.00 93.56 106 LEU A O 1
ATOM 782 N N . LEU A 1 107 ? 9.572 -6.732 -17.742 1.00 94.50 107 LEU A N 1
ATOM 783 C CA . LEU A 1 107 ? 10.711 -7.430 -18.341 1.00 94.50 107 LEU A CA 1
ATOM 784 C C . LEU A 1 107 ? 10.268 -8.447 -19.393 1.00 94.50 107 LEU A C 1
ATOM 786 O O . LEU A 1 107 ? 10.829 -8.463 -20.486 1.00 94.50 107 LEU A O 1
ATOM 790 N N . ALA A 1 108 ? 9.252 -9.259 -19.097 1.00 93.38 108 ALA A N 1
ATOM 791 C CA . ALA A 1 108 ? 8.722 -10.246 -20.028 1.00 93.38 108 ALA A CA 1
ATOM 792 C C . ALA A 1 108 ? 8.184 -9.579 -21.299 1.00 93.38 108 ALA A C 1
ATOM 794 O O . ALA A 1 108 ? 8.511 -10.028 -22.393 1.00 93.38 108 ALA A O 1
ATOM 795 N N . ILE A 1 109 ? 7.432 -8.480 -21.168 1.00 96.06 109 ILE A N 1
ATOM 796 C CA . ILE A 1 109 ? 6.918 -7.702 -22.304 1.00 96.06 109 ILE A CA 1
ATOM 797 C C . ILE A 1 109 ? 8.071 -7.131 -23.138 1.00 96.06 109 ILE A C 1
ATOM 799 O O . ILE A 1 109 ? 8.052 -7.254 -24.363 1.00 96.06 109 ILE A O 1
ATOM 803 N N . GLY A 1 110 ? 9.095 -6.561 -22.493 1.00 94.81 110 GLY A N 1
ATOM 804 C CA . GLY A 1 110 ? 10.284 -6.053 -23.179 1.00 94.81 110 GLY A CA 1
ATOM 805 C C . GLY A 1 110 ? 11.023 -7.145 -23.958 1.00 94.81 110 GLY A C 1
ATOM 806 O O . GLY A 1 110 ? 11.342 -6.964 -25.133 1.00 94.81 110 GLY A O 1
ATOM 807 N N . LEU A 1 111 ? 11.225 -8.312 -23.343 1.00 95.56 111 LEU A N 1
ATOM 808 C CA . LEU A 1 111 ? 11.855 -9.475 -23.977 1.00 95.56 111 LEU A CA 1
ATOM 809 C C . LEU A 1 111 ? 11.039 -9.999 -25.162 1.00 95.56 111 LEU A C 1
ATOM 811 O O . LEU A 1 111 ? 11.604 -10.301 -26.212 1.00 95.56 111 LEU A O 1
ATOM 815 N N . LEU A 1 112 ? 9.715 -10.066 -25.019 1.00 94.88 112 LEU A N 1
ATOM 816 C CA . LEU A 1 112 ? 8.809 -10.499 -26.083 1.00 94.88 112 LEU A CA 1
ATOM 817 C C . LEU A 1 112 ? 8.834 -9.523 -27.261 1.00 94.88 112 LEU A C 1
ATOM 819 O O . LEU A 1 112 ? 8.889 -9.962 -28.408 1.00 94.88 112 LEU A O 1
ATOM 823 N N . ALA A 1 113 ? 8.859 -8.216 -26.989 1.00 94.38 113 ALA A N 1
ATOM 824 C CA . ALA A 1 113 ? 8.972 -7.184 -28.013 1.00 94.38 113 ALA A CA 1
ATOM 825 C C . ALA A 1 113 ? 10.303 -7.284 -28.773 1.00 94.38 113 ALA A C 1
ATOM 827 O O . ALA A 1 113 ? 10.299 -7.277 -30.003 1.00 94.38 113 ALA A O 1
ATOM 828 N N . ILE A 1 114 ? 11.426 -7.453 -28.065 1.00 91.44 114 ILE A N 1
ATOM 829 C CA . ILE A 1 114 ? 12.752 -7.631 -28.677 1.00 91.44 114 ILE A CA 1
ATOM 830 C C . ILE A 1 114 ? 12.796 -8.920 -29.501 1.00 91.44 114 ILE A C 1
ATOM 832 O O . ILE A 1 114 ? 13.211 -8.894 -30.657 1.00 91.44 114 ILE A O 1
ATOM 836 N N . PHE A 1 115 ? 12.332 -10.043 -28.950 1.00 92.62 115 PHE A N 1
ATOM 837 C CA . PHE A 1 115 ? 12.291 -11.322 -29.658 1.00 92.62 115 PHE A CA 1
ATOM 838 C C . PHE A 1 115 ? 11.419 -11.244 -30.914 1.00 92.62 115 PHE A C 1
ATOM 840 O O . PHE A 1 115 ? 11.807 -11.735 -31.976 1.00 92.62 115 PHE A O 1
ATOM 847 N N . TRP A 1 116 ? 10.256 -10.597 -30.818 1.00 93.50 116 TRP A N 1
ATOM 848 C CA . TRP A 1 116 ? 9.366 -10.388 -31.952 1.00 93.50 116 TRP A CA 1
ATOM 849 C C . TRP A 1 116 ? 10.011 -9.490 -33.009 1.00 93.50 116 TRP A C 1
ATOM 851 O O . TRP A 1 116 ? 9.974 -9.828 -34.191 1.00 93.50 116 TRP A O 1
ATOM 861 N N . PHE A 1 117 ? 10.671 -8.406 -32.595 1.00 91.81 117 PHE A N 1
ATOM 862 C CA . PHE A 1 117 ? 11.407 -7.510 -33.484 1.00 91.81 117 PHE A CA 1
ATOM 863 C C . PHE A 1 117 ? 12.549 -8.249 -34.195 1.00 91.81 117 PHE A C 1
ATOM 865 O O . PHE A 1 117 ? 12.616 -8.245 -35.422 1.00 91.81 117 PHE A O 1
ATOM 872 N N . ILE A 1 118 ? 13.382 -8.996 -33.465 1.00 89.19 118 ILE A N 1
ATOM 873 C CA . ILE A 1 118 ? 14.432 -9.835 -34.056 1.00 89.19 118 ILE A CA 1
ATOM 874 C C . ILE A 1 118 ? 13.806 -10.826 -35.039 1.00 89.19 118 ILE A C 1
ATOM 876 O O . ILE A 1 118 ? 14.178 -10.861 -36.202 1.00 89.19 118 ILE A O 1
ATOM 880 N N . ARG A 1 119 ? 12.781 -11.582 -34.652 1.00 85.56 119 ARG A N 1
ATOM 881 C CA . ARG A 1 119 ? 12.153 -12.572 -35.541 1.00 85.56 119 ARG A CA 1
ATOM 882 C C . ARG A 1 119 ? 11.471 -11.955 -36.771 1.00 85.56 119 ARG A C 1
ATOM 884 O O . ARG A 1 119 ? 11.325 -12.637 -37.789 1.00 85.56 119 ARG A O 1
ATOM 891 N N . ARG A 1 120 ? 11.032 -10.696 -36.690 1.00 82.75 120 ARG A N 1
ATOM 892 C CA . ARG A 1 120 ? 10.389 -9.954 -37.784 1.00 82.75 120 ARG A CA 1
ATOM 893 C C . ARG A 1 120 ? 11.405 -9.369 -38.765 1.00 82.75 120 ARG A C 1
ATOM 895 O O . ARG A 1 120 ? 11.114 -9.388 -39.961 1.00 82.75 120 ARG A O 1
ATOM 902 N N . TYR A 1 121 ? 12.545 -8.880 -38.270 1.00 79.19 121 TYR A N 1
ATOM 903 C CA . TYR A 1 121 ? 13.550 -8.146 -39.051 1.00 79.19 121 TYR A CA 1
ATOM 904 C C . TYR A 1 121 ? 14.818 -8.965 -39.376 1.00 79.19 121 TYR A C 1
ATOM 906 O O . TYR A 1 121 ? 15.417 -8.745 -40.421 1.00 79.19 121 TYR A O 1
ATOM 914 N N . TYR A 1 122 ? 15.183 -9.973 -38.574 1.00 68.44 122 TYR A N 1
ATOM 915 C CA . TYR A 1 122 ? 16.301 -10.911 -38.810 1.00 68.44 122 TYR A CA 1
ATOM 916 C C . TYR A 1 122 ? 15.900 -12.172 -39.602 1.00 68.44 122 TYR A C 1
ATOM 918 O O . TYR A 1 122 ? 16.534 -13.222 -39.497 1.00 68.44 122 TYR A O 1
ATOM 926 N N . LYS A 1 123 ? 14.878 -12.104 -40.462 1.00 56.94 123 LYS A N 1
ATOM 927 C CA . LYS A 1 123 ? 14.696 -13.119 -41.517 1.00 56.94 123 LYS A CA 1
ATOM 928 C C . LYS A 1 123 ? 15.647 -12.812 -42.677 1.00 56.94 123 LYS A C 1
ATOM 930 O O . LYS A 1 123 ? 15.212 -12.342 -43.719 1.00 56.94 123 LYS A O 1
ATOM 935 N N . GLY A 1 124 ? 16.945 -13.016 -42.465 1.00 56.69 124 GLY A N 1
ATOM 936 C CA . GLY A 1 124 ? 17.957 -12.709 -43.484 1.00 56.69 124 GLY A CA 1
ATOM 937 C C . GLY A 1 124 ? 19.387 -13.155 -43.192 1.00 56.69 124 GLY A C 1
ATOM 938 O O . GLY A 1 124 ? 20.223 -13.077 -44.080 1.00 56.69 124 GLY A O 1
ATOM 939 N N . ALA A 1 125 ? 19.679 -13.671 -42.002 1.00 56.09 125 ALA A N 1
ATOM 940 C CA . ALA A 1 125 ? 20.938 -14.354 -41.743 1.00 56.09 125 ALA A CA 1
ATOM 941 C C . ALA A 1 125 ? 20.607 -15.716 -41.145 1.00 56.09 125 ALA A C 1
ATOM 943 O O . ALA A 1 125 ? 20.589 -15.902 -39.930 1.00 56.09 125 ALA A O 1
ATOM 944 N N . GLY A 1 126 ? 20.276 -16.667 -42.023 1.00 54.28 126 GLY A N 1
ATOM 945 C CA . GLY A 1 126 ? 20.484 -18.062 -41.676 1.00 54.28 126 GLY A CA 1
ATOM 946 C C . GLY A 1 126 ? 21.928 -18.176 -41.209 1.00 54.28 126 GLY A C 1
ATOM 947 O O . GLY A 1 126 ? 22.836 -17.774 -41.932 1.00 54.28 126 GLY A O 1
ATOM 948 N N . LEU A 1 127 ? 22.121 -18.632 -39.974 1.00 56.03 127 LEU A N 1
ATOM 949 C CA . LEU A 1 127 ? 23.431 -19.042 -39.498 1.00 56.03 127 LEU A CA 1
ATOM 950 C C . LEU A 1 127 ? 23.968 -20.007 -40.569 1.00 56.03 127 LEU A C 1
ATOM 952 O O . LEU A 1 127 ? 23.297 -21.019 -40.810 1.00 56.03 127 LEU A O 1
ATOM 956 N N . PRO A 1 128 ? 25.070 -19.702 -41.282 1.00 50.19 128 PRO A N 1
ATOM 957 C CA . PRO A 1 128 ? 25.641 -20.698 -42.166 1.00 50.19 128 PRO A CA 1
ATOM 958 C C . PRO A 1 128 ? 25.926 -21.919 -41.286 1.00 50.19 128 PRO A C 1
ATOM 960 O O . PRO A 1 128 ? 26.415 -21.740 -40.162 1.00 50.19 128 PRO A O 1
ATOM 963 N N . PRO A 1 129 ? 25.563 -23.139 -41.720 1.00 48.50 129 PRO A N 1
ATOM 964 C CA . PRO A 1 129 ? 25.979 -24.326 -40.999 1.00 48.50 129 PRO A CA 1
ATOM 965 C C . PRO A 1 129 ? 27.484 -24.188 -40.779 1.00 48.50 129 PRO A C 1
ATOM 967 O O . PRO A 1 129 ? 28.233 -23.895 -41.712 1.00 48.50 129 PRO A O 1
ATOM 970 N N . THR A 1 130 ? 27.924 -24.304 -39.529 1.00 54.00 130 THR A N 1
ATOM 971 C CA . THR A 1 130 ? 29.337 -24.465 -39.193 1.00 54.00 130 THR A CA 1
ATOM 972 C C . THR A 1 130 ? 29.796 -25.745 -39.884 1.00 54.00 130 THR A C 1
ATOM 974 O O . THR A 1 130 ? 29.612 -26.844 -39.371 1.00 54.00 130 THR A O 1
ATOM 977 N N . GLY A 1 131 ? 30.248 -25.590 -41.121 1.00 52.03 131 GLY A N 1
ATOM 978 C CA . GLY A 1 131 ? 30.338 -26.657 -42.102 1.00 52.03 131 GLY A CA 1
ATOM 979 C C . GLY A 1 131 ? 30.531 -26.047 -43.483 1.00 52.03 131 GLY A C 1
ATOM 980 O O . GLY A 1 131 ? 29.585 -25.929 -44.249 1.00 52.03 131 GLY A O 1
ATOM 981 N N . ALA A 1 132 ? 31.770 -25.630 -43.749 1.00 53.09 132 ALA A N 1
ATOM 982 C CA . ALA A 1 132 ? 32.297 -25.313 -45.075 1.00 53.09 132 ALA A CA 1
ATOM 983 C C . ALA A 1 132 ? 31.418 -24.385 -45.936 1.00 53.09 132 ALA A C 1
ATOM 985 O O . ALA A 1 132 ? 30.906 -24.775 -46.981 1.00 53.09 132 ALA A O 1
ATOM 986 N N . ALA A 1 133 ? 31.314 -23.113 -45.545 1.00 51.69 133 ALA A N 1
ATOM 987 C CA . ALA A 1 133 ? 31.119 -22.075 -46.548 1.00 51.69 133 ALA A CA 1
ATOM 988 C C . ALA A 1 133 ? 32.442 -21.944 -47.316 1.00 51.69 133 ALA A C 1
ATOM 990 O O . ALA A 1 133 ? 33.425 -21.424 -46.786 1.00 51.69 133 ALA A O 1
ATOM 991 N N . THR A 1 134 ? 32.489 -22.491 -48.528 1.00 58.44 134 THR A N 1
ATOM 992 C CA . THR A 1 134 ? 33.601 -22.291 -49.457 1.00 58.44 134 THR A CA 1
ATOM 993 C C . THR A 1 134 ? 33.530 -20.857 -49.974 1.00 58.44 134 THR A C 1
ATOM 995 O O . THR A 1 134 ? 32.945 -20.569 -51.015 1.00 58.44 134 THR A O 1
ATOM 998 N N . ASP A 1 135 ? 34.039 -19.930 -49.168 1.00 60.94 135 ASP A N 1
ATOM 999 C CA . ASP A 1 135 ? 34.301 -18.566 -49.599 1.00 60.94 135 ASP A CA 1
ATOM 1000 C C . ASP A 1 135 ? 35.467 -18.616 -50.610 1.00 60.94 135 ASP A C 1
ATOM 1002 O O . ASP A 1 135 ? 36.506 -19.204 -50.297 1.00 60.94 135 ASP A O 1
ATOM 1006 N N . PRO A 1 136 ? 35.329 -18.056 -51.827 1.00 63.56 136 PRO A N 1
ATOM 1007 C CA . PRO A 1 136 ? 36.371 -18.124 -52.857 1.00 63.56 136 PRO A C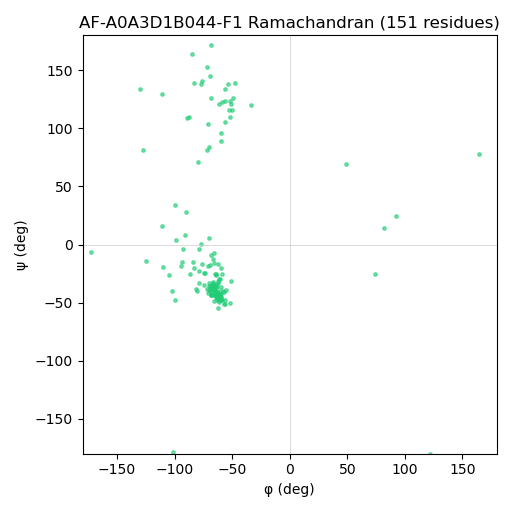A 1
ATOM 1008 C C . PRO A 1 136 ? 37.678 -17.425 -52.442 1.00 63.56 136 PRO A C 1
ATOM 1010 O O . PRO A 1 136 ? 38.729 -17.683 -53.032 1.00 63.56 136 PRO A O 1
ATOM 1013 N N . GLY A 1 137 ? 37.645 -16.563 -51.419 1.00 69.50 137 GLY A N 1
ATOM 1014 C CA . GLY A 1 137 ? 38.839 -16.055 -50.755 1.00 69.50 137 GLY A CA 1
ATOM 1015 C C . GLY A 1 137 ? 39.525 -17.120 -49.898 1.00 69.50 137 GLY A C 1
ATOM 1016 O O . GLY A 1 137 ? 40.749 -17.212 -49.913 1.00 69.50 137 GLY A O 1
ATOM 1017 N N . LEU A 1 138 ? 38.768 -17.977 -49.210 1.00 70.88 138 LEU A N 1
ATOM 1018 C CA . LEU A 1 138 ? 39.299 -19.045 -48.355 1.00 70.88 138 LEU A CA 1
ATOM 1019 C C . LEU A 1 138 ? 40.074 -20.106 -49.148 1.00 70.88 138 LEU A C 1
ATOM 1021 O O . LEU A 1 138 ? 41.102 -20.584 -48.671 1.00 70.88 138 LEU A O 1
ATOM 1025 N N . ASP A 1 139 ? 39.636 -20.430 -50.366 1.00 77.44 139 ASP A N 1
ATOM 1026 C CA . ASP A 1 139 ? 40.358 -21.367 -51.239 1.00 77.44 139 ASP A CA 1
ATOM 1027 C C . ASP A 1 139 ? 41.706 -20.798 -51.712 1.00 77.44 139 ASP A C 1
ATOM 1029 O O . ASP A 1 139 ? 42.700 -21.518 -51.7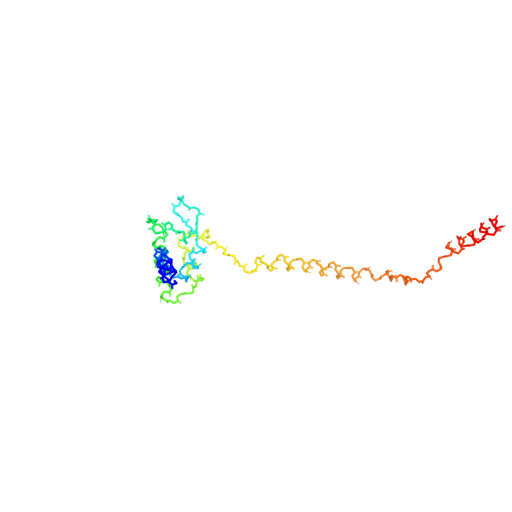47 1.00 77.44 139 ASP A O 1
ATOM 1033 N N . ARG A 1 140 ? 41.803 -19.480 -51.946 1.00 74.56 140 ARG A N 1
ATOM 1034 C CA . ARG A 1 140 ? 43.091 -18.813 -52.228 1.00 74.56 140 ARG A CA 1
ATOM 1035 C C . ARG A 1 140 ? 44.063 -18.893 -51.051 1.00 74.56 140 ARG A C 1
ATOM 1037 O O . ARG A 1 140 ? 45.272 -19.024 -51.262 1.00 74.56 140 ARG A O 1
ATOM 1044 N N . TYR A 1 141 ? 43.556 -18.809 -49.821 1.00 81.56 141 TYR A N 1
ATOM 1045 C CA . TYR A 1 141 ? 44.381 -18.984 -48.624 1.00 81.56 141 TYR A CA 1
ATOM 1046 C C . TYR A 1 141 ? 44.821 -20.441 -48.461 1.00 81.56 141 TYR A C 1
ATOM 1048 O O . TYR A 1 141 ? 45.981 -20.675 -48.132 1.00 81.56 141 TYR A O 1
ATOM 1056 N N . ARG A 1 142 ? 43.950 -21.412 -48.763 1.00 83.25 142 ARG A N 1
ATOM 1057 C CA . ARG A 1 142 ? 44.294 -22.845 -48.754 1.00 83.25 142 ARG A CA 1
ATOM 1058 C C . ARG A 1 142 ? 45.396 -23.180 -49.760 1.00 83.25 142 ARG A C 1
ATOM 1060 O O . ARG A 1 142 ? 46.398 -23.765 -49.362 1.00 83.25 142 ARG A O 1
ATOM 1067 N N . ASP A 1 143 ? 45.278 -22.705 -51.000 1.00 81.12 143 ASP A N 1
ATOM 1068 C CA . ASP A 1 143 ? 46.304 -22.893 -52.040 1.00 81.12 143 ASP A CA 1
ATOM 1069 C C . ASP A 1 143 ? 47.659 -22.284 -51.645 1.00 81.12 143 ASP A C 1
ATOM 1071 O O . ASP A 1 143 ? 48.723 -22.813 -51.975 1.00 81.12 143 ASP A O 1
ATOM 1075 N N . THR A 1 144 ? 47.638 -21.138 -50.955 1.00 84.88 144 THR A N 1
ATOM 1076 C CA . THR A 1 144 ? 48.864 -20.497 -50.456 1.00 84.88 144 THR A CA 1
ATOM 1077 C C . THR A 1 144 ? 49.504 -21.330 -49.347 1.00 84.88 144 THR A C 1
ATOM 1079 O O . THR A 1 144 ? 50.712 -21.549 -49.385 1.00 84.88 144 THR A O 1
ATOM 1082 N N . ILE A 1 145 ? 48.701 -21.846 -48.410 1.00 86.00 145 ILE A N 1
ATOM 1083 C CA . ILE A 1 145 ? 49.179 -22.701 -47.314 1.00 86.00 145 ILE A CA 1
ATOM 1084 C C . ILE A 1 145 ? 49.812 -23.985 -47.864 1.00 86.00 145 ILE A C 1
ATOM 1086 O O . ILE A 1 145 ? 50.896 -24.358 -47.423 1.00 86.00 145 ILE A O 1
ATOM 1090 N N . GLU A 1 146 ? 49.195 -24.634 -48.854 1.00 86.25 146 GLU A N 1
ATOM 1091 C CA . GLU A 1 146 ? 49.759 -25.844 -49.473 1.00 86.25 146 GLU A CA 1
ATOM 1092 C C . GLU A 1 146 ? 51.094 -25.570 -50.179 1.00 86.25 146 GLU A C 1
ATOM 1094 O O . GLU A 1 146 ? 52.042 -26.344 -50.036 1.00 86.25 146 GLU A O 1
ATOM 1099 N N . LYS A 1 147 ? 51.215 -24.440 -50.889 1.00 87.06 147 LYS A N 1
ATOM 1100 C CA . LYS A 1 147 ? 52.479 -24.035 -51.528 1.00 87.06 147 LYS A CA 1
ATOM 1101 C C . LYS A 1 147 ? 53.579 -23.702 -50.527 1.00 87.06 147 LYS A C 1
ATOM 1103 O O . LYS A 1 147 ? 54.744 -23.971 -50.812 1.00 87.06 147 LYS A 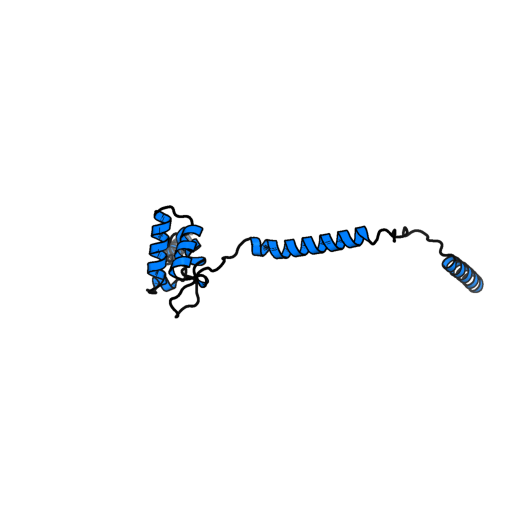O 1
ATOM 1108 N N . GLU A 1 148 ? 53.235 -23.088 -49.399 1.00 82.62 148 GLU A N 1
ATOM 1109 C CA . GLU A 1 148 ? 54.211 -22.784 -48.352 1.00 82.62 148 GLU A CA 1
ATOM 1110 C C . GLU A 1 148 ? 54.671 -24.052 -47.631 1.00 82.62 148 GLU A C 1
ATOM 1112 O O . GLU A 1 148 ? 55.874 -24.223 -47.445 1.00 82.62 148 GLU A O 1
ATOM 1117 N N . MET A 1 149 ? 53.755 -24.975 -47.323 1.00 85.19 149 MET A N 1
ATOM 1118 C CA . MET A 1 149 ? 54.078 -26.279 -46.727 1.00 85.19 149 MET A CA 1
ATOM 1119 C C . MET A 1 149 ? 55.018 -27.096 -47.624 1.00 85.19 149 MET A C 1
ATOM 1121 O O . MET A 1 149 ? 56.048 -27.565 -47.158 1.00 85.19 149 MET A O 1
ATOM 1125 N N . ALA A 1 150 ? 54.744 -27.170 -48.931 1.00 88.19 150 ALA A N 1
ATOM 1126 C CA . ALA A 1 150 ? 55.589 -27.895 -49.887 1.00 88.19 150 ALA A CA 1
ATOM 1127 C C . ALA A 1 150 ? 56.988 -27.281 -50.102 1.00 88.19 150 ALA A C 1
ATOM 1129 O O . ALA A 1 150 ? 57.835 -27.894 -50.743 1.00 88.19 150 ALA A O 1
ATOM 1130 N N . LYS A 1 151 ? 57.220 -26.050 -49.631 1.00 83.69 151 LYS A N 1
ATOM 1131 C CA . LYS A 1 151 ? 58.527 -25.378 -49.673 1.00 83.69 151 LYS A CA 1
ATOM 1132 C C . LYS A 1 151 ? 59.329 -25.585 -48.378 1.00 83.69 151 LYS A C 1
ATOM 1134 O O . LYS A 1 151 ? 60.512 -25.248 -48.342 1.00 83.69 151 LYS A O 1
ATOM 1139 N N . LEU A 1 152 ? 58.666 -26.034 -47.311 1.00 76.00 152 LEU A N 1
ATOM 1140 C CA . LEU A 1 152 ? 59.240 -26.248 -45.980 1.00 76.00 152 LEU A CA 1
ATOM 1141 C C . LEU A 1 152 ? 59.699 -27.698 -45.750 1.00 76.00 152 LEU A C 1
ATOM 1143 O O . LEU A 1 152 ? 60.512 -27.907 -44.850 1.00 76.00 152 LEU A O 1
ATOM 1147 N N . ASP A 1 153 ? 59.212 -28.646 -46.556 1.00 61.91 153 ASP A N 1
ATOM 1148 C CA . ASP A 1 153 ? 59.755 -30.007 -46.710 1.00 61.91 153 ASP A CA 1
ATOM 1149 C C . ASP A 1 153 ? 60.881 -30.049 -47.762 1.00 61.91 153 ASP A C 1
ATOM 1151 O O . ASP A 1 153 ? 61.877 -30.779 -47.537 1.00 61.91 153 ASP A O 1
#

Solvent-accessible surface area (backbone atoms only — not comparable to full-atom values): 9204 Å² total; per-residue (Å²): 142,72,70,69,62,56,58,55,55,53,53,56,57,58,67,72,66,58,81,69,75,76,80,64,51,69,68,43,40,58,50,25,55,29,28,48,40,82,70,79,82,50,96,47,35,37,54,46,74,53,36,82,77,63,39,84,53,35,43,60,51,51,54,51,47,43,51,43,48,75,71,67,52,52,68,65,62,52,50,51,52,50,31,71,75,77,32,79,83,32,61,41,84,59,96,51,74,57,73,72,42,52,62,55,51,53,50,50,51,52,51,50,51,51,53,50,49,45,67,70,70,57,77,77,66,76,76,72,64,95,66,81,78,83,46,78,66,56,54,56,53,50,57,48,51,52,55,52,52,70,70,74,112

Radius of gyration: 35.77 Å; Cα contacts (8 Å, |Δi|>4): 87; chains: 1; bounding box: 80×53×91 Å